Protein AF-A0A9Q1BQM6-F1 (afdb_monomer)

Nearest PDB structures (foldseek):
  7ak5-assembly1_a  TM=8.441E-01  e=2.578E-05  Mus musculus
  8q0f-assembly1_a  TM=8.482E-01  e=3.816E-05  Bos taurus
  8ues-assembly1_1a  TM=8.452E-01  e=1.160E-04  Sus scrofa
  8esz-assembly1_A1  TM=8.704E-01  e=4.018E-04  Drosophila melanogaster
  8ba0-assembly1_a  TM=8.509E-01  e=7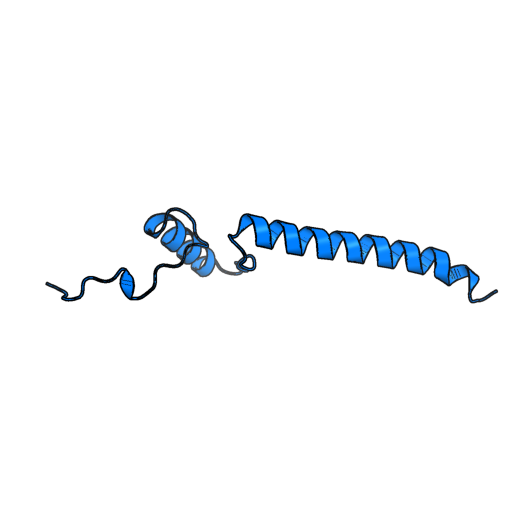.727E-04  Drosophila melanogaster

Mean predicted aligned error: 5.65 Å

pLDDT: mean 91.54, std 7.47, range [56.59, 97.88]

InterPro domains:
  IPR017384 NADH dehydrogenase [ubiquinone] (complex I), alpha subcomplex subunit 1 [PF15879] (2-56)
  IPR017384 NADH dehydrogenase [ubiquinone] (complex I), alpha subcomplex subunit 1 [PTHR17098] (1-68)

Sequence (72 aa):
MWYEILPGLGLMVGLITVSGAANYYLQKFRHGGKLERDIRSRFDWHLKKRDEKLAGQFYNVKGLEWLPEKSP

Radius of gyration: 20.96 Å; Cα contacts (8 Å, |Δi|>4): 31; chains: 1; bounding box: 52×22×60 Å

Organism: Holothuria leucospilota (NCBI:txid206669)

Solvent-accessible surface area (backbone atoms only — not comparable to full-atom values): 4427 Å² total; per-residue (Å²): 130,73,69,71,53,49,66,61,50,48,51,54,51,49,56,53,50,50,52,53,51,51,50,54,54,51,43,19,61,75,38,79,74,33,78,79,82,86,66,90,47,73,64,50,48,52,49,47,53,49,36,21,70,75,51,71,40,55,71,52,77,81,62,74,88,72,54,72,96,64,78,133

Secondary structure (DSSP, 8-state):
--GGGHHHHHHHHHHHHHHHHHHHHHHHHHTTTSPPPP--SHHHHHHHHHHHHHHSSTTS---GGGS-SS--

Foldseek 3Di:
DVCVCVVVVVVVCVVVVCVVVVVQVVQCVVLVNDHDDDDPDPVSVVLLVVCCVVPVHSSPDDDCVPPDPDDD

Structure (mmCIF, N/CA/C/O backbone):
data_AF-A0A9Q1BQM6-F1
#
_entry.id   AF-A0A9Q1BQM6-F1
#
loop_
_atom_site.group_PDB
_atom_site.id
_atom_site.type_symbol
_atom_site.label_atom_id
_atom_site.label_alt_id
_atom_site.label_comp_id
_atom_site.label_asym_id
_atom_site.label_entity_id
_atom_site.label_seq_id
_atom_site.pdbx_PDB_ins_code
_atom_site.Cartn_x
_atom_site.Cartn_y
_atom_site.Cartn_z
_atom_site.occupancy
_atom_site.B_iso_or_equiv
_atom_site.auth_seq_id
_atom_site.auth_comp_id
_atom_site.auth_asym_id
_atom_site.auth_atom_id
_atom_site.pdbx_PDB_model_num
ATOM 1 N N . MET A 1 1 ? 21.668 -6.628 -34.390 1.00 72.50 1 MET A N 1
ATOM 2 C CA . MET A 1 1 ? 22.645 -5.570 -34.075 1.00 72.50 1 MET A CA 1
ATOM 3 C C . MET A 1 1 ? 22.072 -4.481 -33.159 1.00 72.50 1 MET A C 1
ATOM 5 O O . MET A 1 1 ? 22.769 -4.106 -32.235 1.00 72.50 1 MET A O 1
ATOM 9 N N . TRP A 1 2 ? 20.823 -3.994 -33.312 1.00 84.50 2 TRP A N 1
ATOM 10 C CA . TRP A 1 2 ? 20.188 -3.158 -32.257 1.00 84.50 2 TRP A CA 1
ATOM 11 C C . TRP A 1 2 ? 19.128 -3.911 -31.438 1.00 84.50 2 TRP A C 1
ATOM 13 O O . TRP A 1 2 ? 19.010 -3.704 -30.238 1.00 84.50 2 TRP A O 1
ATOM 23 N N . TYR A 1 3 ? 18.419 -4.862 -32.053 1.00 90.50 3 TYR A N 1
ATOM 24 C CA . TYR A 1 3 ? 17.416 -5.710 -31.386 1.00 90.50 3 TYR A CA 1
ATOM 25 C C . TYR A 1 3 ? 18.010 -6.696 -30.368 1.00 90.50 3 TYR A C 1
ATOM 27 O O . TYR A 1 3 ? 17.284 -7.231 -29.541 1.00 90.50 3 TYR A O 1
ATOM 35 N N . GLU A 1 4 ? 19.322 -6.932 -30.401 1.00 93.69 4 GLU A N 1
ATOM 36 C CA . GLU A 1 4 ? 20.027 -7.830 -29.471 1.00 93.69 4 GLU A CA 1
ATOM 37 C C . GLU A 1 4 ? 19.996 -7.327 -28.020 1.00 93.69 4 GLU A C 1
ATOM 39 O O . GLU A 1 4 ? 20.197 -8.113 -27.099 1.00 93.69 4 GLU A O 1
ATOM 44 N N . ILE A 1 5 ? 19.680 -6.045 -27.795 1.00 93.69 5 ILE A N 1
ATOM 45 C CA . ILE A 1 5 ? 19.471 -5.498 -26.450 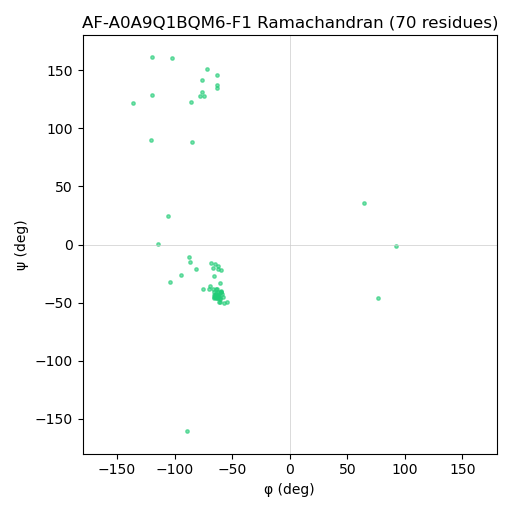1.00 93.69 5 ILE A CA 1
ATOM 46 C C . ILE A 1 5 ? 18.068 -5.787 -25.900 1.00 93.69 5 ILE A C 1
ATOM 48 O O . ILE A 1 5 ? 17.865 -5.765 -24.687 1.00 93.69 5 ILE A O 1
ATOM 52 N N . LEU A 1 6 ? 17.095 -6.075 -26.774 1.00 94.62 6 LEU A N 1
ATOM 53 C CA . LEU A 1 6 ? 15.696 -6.273 -26.388 1.00 94.62 6 LEU A CA 1
ATOM 54 C C . LEU A 1 6 ? 15.490 -7.481 -25.462 1.00 94.62 6 LEU A C 1
ATOM 56 O O . LEU A 1 6 ? 14.702 -7.341 -24.532 1.00 94.62 6 LEU A O 1
ATOM 60 N N . PRO A 1 7 ? 16.183 -8.628 -25.621 1.00 94.69 7 PRO A N 1
ATOM 61 C CA . PRO A 1 7 ? 16.088 -9.727 -24.661 1.00 94.69 7 PRO A CA 1
ATOM 62 C C . PRO A 1 7 ? 16.567 -9.335 -23.258 1.00 94.69 7 PRO A C 1
ATOM 64 O O . PRO A 1 7 ? 15.891 -9.626 -22.272 1.00 94.69 7 PRO A O 1
ATOM 67 N N . GLY A 1 8 ? 17.699 -8.627 -23.162 1.00 94.94 8 GLY A N 1
ATOM 68 C CA . GLY A 1 8 ? 18.232 -8.151 -21.882 1.00 94.94 8 GLY A CA 1
ATOM 69 C C . GLY A 1 8 ? 17.312 -7.121 -21.226 1.00 94.94 8 GLY A C 1
ATOM 70 O O . GLY A 1 8 ? 16.984 -7.237 -20.045 1.00 94.94 8 GLY A O 1
ATOM 71 N N . LEU A 1 9 ? 16.824 -6.158 -22.013 1.00 95.88 9 LEU A N 1
ATOM 72 C CA . LEU A 1 9 ? 15.851 -5.166 -21.561 1.00 95.88 9 LEU A CA 1
ATOM 73 C C . LEU A 1 9 ? 14.532 -5.824 -21.129 1.00 95.88 9 LEU A C 1
ATOM 75 O O . LEU A 1 9 ? 13.987 -5.485 -20.083 1.00 95.88 9 LEU A O 1
ATOM 79 N N . GLY A 1 10 ? 14.040 -6.791 -21.904 1.00 96.25 10 GLY A N 1
ATOM 80 C CA . GLY A 1 10 ? 12.805 -7.520 -21.631 1.00 96.25 10 GLY A CA 1
ATOM 81 C C . GLY A 1 10 ? 12.870 -8.304 -20.325 1.00 96.25 10 GLY A C 1
ATOM 82 O O . GLY A 1 10 ? 11.919 -8.265 -19.549 1.00 96.25 10 GLY A O 1
ATOM 83 N N . LEU A 1 11 ? 14.007 -8.943 -20.031 1.00 97.00 11 LEU A N 1
ATOM 84 C CA . LEU A 1 11 ? 14.231 -9.601 -18.742 1.00 97.00 11 LEU A CA 1
ATOM 85 C C . LEU A 1 11 ? 14.238 -8.605 -17.580 1.00 97.00 11 LEU A C 1
ATOM 87 O O . LEU A 1 11 ? 13.582 -8.854 -16.569 1.00 97.00 11 LEU A O 1
ATOM 91 N N . MET A 1 12 ? 14.926 -7.467 -17.716 1.00 96.81 12 MET A N 1
ATOM 92 C CA . MET A 1 12 ? 14.943 -6.450 -16.658 1.00 96.81 12 MET A CA 1
ATOM 93 C C . MET A 1 12 ? 13.548 -5.891 -16.378 1.00 96.81 12 MET A C 1
ATOM 95 O O . MET A 1 12 ? 13.116 -5.857 -15.225 1.00 96.81 12 MET A O 1
ATOM 99 N N . VAL A 1 13 ? 12.824 -5.492 -17.428 1.00 97.44 13 VAL A N 1
ATOM 100 C CA . VAL A 1 13 ? 11.453 -4.984 -17.300 1.00 97.44 13 VAL A CA 1
ATOM 101 C C . VAL A 1 13 ? 10.554 -6.060 -16.702 1.00 97.44 13 VAL A C 1
ATOM 103 O O . VAL A 1 13 ? 9.858 -5.789 -15.729 1.00 97.44 13 VAL A O 1
ATOM 106 N N . GLY A 1 14 ? 10.625 -7.292 -17.211 1.00 97.81 14 GLY A N 1
ATOM 107 C CA . GLY A 1 14 ? 9.838 -8.415 -16.713 1.00 97.81 14 GLY A CA 1
ATOM 108 C C . GLY A 1 14 ? 10.022 -8.636 -15.213 1.00 97.81 14 GLY A C 1
ATOM 109 O O . GLY A 1 14 ? 9.038 -8.692 -14.478 1.00 97.81 14 GLY A O 1
ATOM 110 N N . LEU A 1 15 ? 11.266 -8.686 -14.730 1.00 96.94 15 LEU A N 1
ATOM 111 C CA . LEU A 1 15 ? 11.549 -8.905 -13.309 1.00 96.94 15 LEU A CA 1
ATOM 112 C C . LEU A 1 15 ? 11.060 -7.747 -12.423 1.00 96.94 15 LEU A C 1
ATOM 114 O O . LEU A 1 15 ? 10.473 -7.992 -11.366 1.00 96.94 15 LEU A O 1
ATOM 118 N N . ILE A 1 16 ? 11.242 -6.495 -12.857 1.00 97.56 16 ILE A N 1
ATOM 119 C CA . ILE A 1 16 ? 10.766 -5.316 -12.115 1.00 97.56 16 ILE A CA 1
ATOM 120 C C . ILE A 1 16 ? 9.234 -5.294 -12.066 1.00 97.56 16 ILE A C 1
ATOM 122 O O . ILE A 1 16 ? 8.647 -5.101 -10.999 1.00 97.56 16 ILE A O 1
ATOM 126 N N . THR A 1 17 ? 8.572 -5.534 -13.200 1.00 97.62 17 THR A N 1
ATOM 127 C CA . THR A 1 17 ? 7.109 -5.542 -13.288 1.00 97.62 17 THR A CA 1
ATOM 128 C C . THR A 1 17 ? 6.505 -6.667 -12.455 1.00 97.62 17 THR A C 1
ATOM 130 O O . THR A 1 17 ? 5.543 -6.425 -11.726 1.00 97.62 17 THR A O 1
ATOM 133 N N . VAL A 1 18 ? 7.077 -7.875 -12.503 1.00 97.88 18 VAL A N 1
ATOM 134 C CA . VAL A 1 18 ? 6.607 -9.014 -11.700 1.00 97.88 18 VAL A CA 1
ATOM 135 C C . VAL A 1 18 ? 6.734 -8.715 -10.209 1.00 97.88 18 VAL A C 1
ATOM 137 O O . VAL A 1 18 ? 5.780 -8.945 -9.471 1.00 97.88 18 VAL A O 1
ATOM 140 N N . SER A 1 19 ? 7.857 -8.143 -9.767 1.00 96.25 19 SER A N 1
ATOM 141 C CA . SER A 1 19 ? 8.046 -7.752 -8.365 1.00 96.25 19 SER A CA 1
ATOM 142 C C . SER A 1 19 ? 7.015 -6.708 -7.911 1.00 96.25 19 SER A C 1
ATOM 144 O O . SER A 1 19 ? 6.364 -6.878 -6.876 1.00 96.25 19 SER A O 1
ATOM 146 N N . GLY A 1 20 ? 6.787 -5.664 -8.717 1.00 96.00 20 GLY A N 1
ATOM 147 C CA . GLY A 1 20 ? 5.793 -4.627 -8.422 1.00 96.00 20 GLY A CA 1
ATOM 148 C C . GLY A 1 20 ? 4.362 -5.169 -8.364 1.00 96.00 20 GLY A C 1
ATOM 149 O O . GLY A 1 20 ? 3.628 -4.886 -7.415 1.00 96.00 20 GLY A O 1
ATOM 150 N N . ALA A 1 21 ? 3.979 -5.998 -9.339 1.00 97.06 21 ALA A N 1
ATOM 151 C CA . ALA A 1 21 ? 2.664 -6.628 -9.383 1.00 97.06 21 ALA A CA 1
ATOM 152 C C . ALA A 1 21 ? 2.458 -7.589 -8.204 1.00 97.06 21 ALA A C 1
ATOM 154 O O . ALA A 1 21 ? 1.433 -7.520 -7.525 1.00 97.06 21 ALA A O 1
ATOM 155 N N . ALA A 1 22 ? 3.441 -8.444 -7.914 1.00 96.94 22 ALA A N 1
ATOM 156 C CA . ALA A 1 22 ? 3.382 -9.370 -6.788 1.00 96.94 22 ALA A CA 1
ATOM 157 C C . ALA A 1 22 ? 3.192 -8.623 -5.461 1.00 96.94 22 ALA A C 1
ATOM 159 O O . ALA A 1 22 ? 2.319 -8.985 -4.671 1.00 96.94 22 ALA A O 1
ATOM 160 N N . ASN A 1 23 ? 3.946 -7.543 -5.240 1.00 96.38 23 ASN A N 1
ATOM 161 C CA . ASN A 1 23 ? 3.830 -6.738 -4.028 1.00 96.38 23 ASN A CA 1
ATOM 162 C C . ASN A 1 23 ? 2.451 -6.059 -3.913 1.00 96.38 23 ASN A C 1
ATOM 164 O O . ASN A 1 23 ? 1.841 -6.085 -2.844 1.00 96.38 23 ASN A O 1
ATOM 168 N N . TYR A 1 24 ? 1.918 -5.526 -5.018 1.00 96.06 24 TYR A N 1
ATOM 169 C CA . TYR A 1 24 ? 0.570 -4.950 -5.062 1.00 96.06 24 TYR A CA 1
ATOM 170 C C . TYR A 1 24 ? -0.502 -5.960 -4.628 1.00 96.06 24 TYR A C 1
ATOM 172 O O . TYR A 1 24 ? -1.314 -5.670 -3.745 1.00 96.06 24 TYR A O 1
ATOM 180 N N . TYR A 1 25 ? -0.492 -7.164 -5.209 1.00 96.25 25 TYR A N 1
ATOM 181 C CA . TYR A 1 25 ? -1.466 -8.200 -4.863 1.00 96.25 25 TYR A CA 1
ATOM 182 C C . TYR A 1 25 ? -1.286 -8.705 -3.430 1.00 96.25 25 TYR A C 1
ATOM 184 O O . TYR A 1 25 ? -2.278 -8.911 -2.729 1.00 96.25 25 TYR A O 1
ATOM 192 N N . LEU A 1 26 ? -0.043 -8.848 -2.965 1.00 96.38 26 LEU A N 1
ATOM 193 C CA . LEU A 1 26 ? 0.253 -9.288 -1.604 1.00 96.38 26 LEU A CA 1
ATOM 194 C C . LEU A 1 26 ? -0.235 -8.283 -0.550 1.00 96.38 26 LEU A C 1
ATOM 196 O O . LEU A 1 26 ? -0.866 -8.679 0.432 1.00 96.38 26 LEU A O 1
ATOM 200 N N . GLN A 1 27 ? 0.016 -6.988 -0.751 1.00 95.38 27 GLN A N 1
ATOM 201 C CA . GLN A 1 27 ? -0.483 -5.936 0.142 1.00 95.38 27 GLN A CA 1
ATOM 202 C C . GLN A 1 27 ? -2.010 -5.897 0.147 1.00 95.38 27 GLN A C 1
ATOM 204 O O . GLN A 1 27 ? -2.630 -5.867 1.211 1.00 95.38 27 GLN A O 1
ATOM 209 N N . LYS A 1 28 ? -2.625 -5.984 -1.037 1.00 95.06 28 LYS A N 1
ATOM 210 C CA . LYS A 1 28 ? -4.082 -6.019 -1.171 1.00 95.06 28 LYS A CA 1
ATOM 211 C C . LYS A 1 28 ? -4.688 -7.214 -0.435 1.00 95.06 28 LYS A C 1
ATOM 213 O O . LYS A 1 28 ? -5.695 -7.059 0.251 1.00 95.06 28 LYS A O 1
ATOM 218 N N . PHE A 1 29 ? -4.054 -8.383 -0.513 1.00 94.56 29 PHE A N 1
ATOM 219 C CA . PHE A 1 29 ? -4.461 -9.570 0.236 1.00 94.56 29 PHE A CA 1
ATOM 220 C C . PHE A 1 29 ? -4.346 -9.359 1.755 1.00 94.56 29 PHE A C 1
ATOM 222 O O . PHE A 1 29 ? -5.293 -9.629 2.491 1.00 94.56 29 PHE A O 1
ATOM 229 N N . ARG A 1 30 ? -3.230 -8.793 2.234 1.00 92.56 30 ARG A N 1
ATOM 230 C CA . ARG A 1 30 ? -2.997 -8.532 3.667 1.00 92.56 30 ARG A CA 1
ATOM 231 C C . ARG A 1 30 ? -3.954 -7.491 4.268 1.00 92.56 30 ARG A C 1
ATOM 233 O O . ARG A 1 30 ? -4.204 -7.519 5.472 1.00 92.56 30 ARG A O 1
ATOM 240 N N . HIS A 1 31 ? -4.476 -6.570 3.461 1.00 93.12 31 HIS A N 1
ATOM 241 C CA . HIS A 1 31 ? -5.346 -5.473 3.906 1.00 93.12 31 HIS A CA 1
ATOM 242 C C . HIS A 1 31 ? -6.824 -5.671 3.552 1.00 93.12 31 HIS A C 1
ATOM 244 O O . HIS A 1 31 ? -7.573 -4.700 3.429 1.00 93.12 31 HIS A O 1
ATOM 250 N N . GLY A 1 32 ? -7.257 -6.923 3.371 1.00 91.00 32 GLY A N 1
ATOM 251 C CA . GLY A 1 32 ? -8.668 -7.248 3.145 1.00 91.00 32 GLY A CA 1
ATOM 252 C C . GLY A 1 32 ? -9.219 -6.676 1.836 1.00 91.00 32 GLY A C 1
ATOM 253 O O . GLY A 1 32 ? -10.359 -6.226 1.785 1.00 91.00 32 GLY A O 1
ATOM 254 N N . GLY A 1 33 ? -8.395 -6.630 0.789 1.00 92.19 33 GLY A N 1
ATOM 255 C CA . GLY A 1 33 ? -8.773 -6.124 -0.530 1.00 92.19 33 GLY A CA 1
ATOM 256 C C . GLY A 1 33 ? -8.485 -4.638 -0.760 1.00 92.19 33 GLY A C 1
ATOM 257 O O . GLY A 1 33 ? -8.734 -4.144 -1.860 1.00 92.19 33 GLY A O 1
ATOM 258 N N . LYS A 1 34 ? -7.953 -3.922 0.238 1.00 92.38 34 LYS A N 1
ATOM 259 C CA . LYS A 1 34 ? -7.670 -2.479 0.173 1.00 92.38 34 LYS A CA 1
ATOM 260 C C . LYS A 1 34 ? -6.183 -2.208 -0.061 1.00 92.38 34 LYS A C 1
ATOM 262 O O . LYS A 1 34 ? -5.344 -3.072 0.165 1.00 92.38 34 LYS A O 1
ATOM 26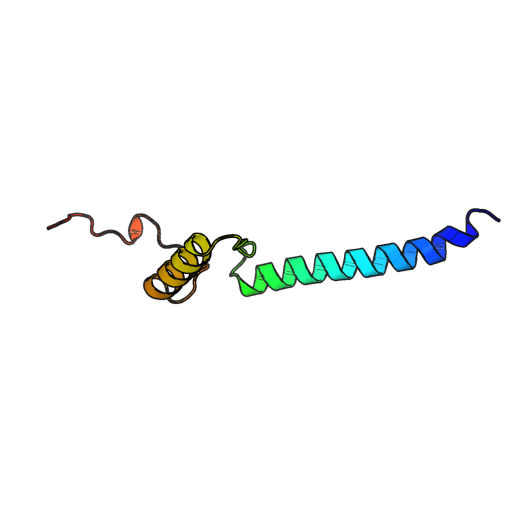7 N N . LEU A 1 35 ? -5.859 -1.004 -0.522 1.00 93.19 35 LEU A N 1
ATOM 268 C CA . LEU A 1 35 ? -4.468 -0.563 -0.649 1.00 93.19 35 LEU A CA 1
ATOM 269 C C . LEU A 1 35 ? -3.863 -0.288 0.734 1.00 93.19 35 LEU A C 1
ATOM 271 O O . LEU A 1 35 ? -4.580 0.094 1.664 1.00 93.19 35 LEU A O 1
ATOM 275 N N . GLU A 1 36 ? -2.549 -0.466 0.864 1.00 91.81 36 GLU A N 1
ATOM 276 C CA . GLU A 1 36 ? -1.830 -0.045 2.064 1.00 91.81 36 GLU A CA 1
ATOM 277 C C . GLU A 1 36 ? -1.925 1.482 2.225 1.00 91.81 36 GLU A C 1
ATOM 279 O O . GLU A 1 36 ? -1.836 2.235 1.254 1.00 91.81 36 GLU A O 1
ATOM 284 N N . ARG A 1 37 ? -2.159 1.953 3.457 1.00 91.00 37 ARG A N 1
ATOM 285 C CA . ARG A 1 37 ? -2.208 3.394 3.750 1.00 91.00 37 ARG A CA 1
ATOM 286 C C . ARG A 1 37 ? -0.790 3.950 3.785 1.00 91.00 37 ARG A C 1
ATOM 288 O O . ARG A 1 37 ? 0.050 3.422 4.509 1.00 91.00 37 ARG A O 1
ATOM 295 N N . ASP A 1 38 ? -0.579 5.054 3.082 1.00 93.75 38 ASP A N 1
ATOM 296 C CA . ASP A 1 38 ? 0.645 5.846 3.168 1.00 93.75 38 ASP A CA 1
ATOM 297 C C . ASP A 1 38 ? 0.665 6.634 4.490 1.00 93.75 38 ASP A C 1
ATOM 299 O O . ASP A 1 38 ? -0.308 7.306 4.836 1.00 93.75 38 ASP A O 1
ATOM 303 N N . ILE A 1 39 ? 1.746 6.510 5.260 1.00 95.12 39 ILE A N 1
ATOM 304 C CA . ILE A 1 39 ? 1.890 7.098 6.598 1.00 95.12 39 ILE A CA 1
ATOM 305 C C . ILE A 1 39 ? 3.093 8.029 6.552 1.00 95.12 39 ILE A C 1
ATOM 307 O O . ILE A 1 39 ? 4.224 7.614 6.806 1.00 95.12 39 ILE A O 1
ATOM 311 N N . ARG A 1 40 ? 2.848 9.296 6.215 1.00 95.50 40 ARG A N 1
ATOM 312 C C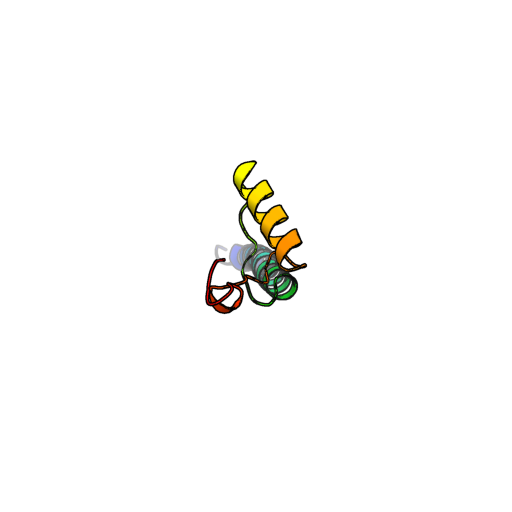A . ARG A 1 40 ? 3.916 10.294 6.051 1.00 95.50 40 ARG A CA 1
ATOM 313 C C . ARG A 1 40 ? 4.158 11.104 7.314 1.00 95.50 40 ARG A C 1
ATOM 315 O O . ARG A 1 40 ? 5.259 11.604 7.523 1.00 95.50 40 ARG A O 1
ATOM 322 N N . SER A 1 41 ? 3.138 11.244 8.157 1.00 96.81 41 SER A N 1
ATOM 323 C CA . SER A 1 41 ? 3.197 12.044 9.377 1.00 96.81 41 SER A CA 1
ATOM 324 C C . SER A 1 41 ? 2.941 11.217 10.639 1.00 96.81 41 SER A C 1
ATOM 326 O O . SER A 1 41 ? 2.343 10.139 10.616 1.00 96.81 41 SER A O 1
ATOM 328 N N . ARG A 1 42 ? 3.348 11.764 11.795 1.00 96.56 42 ARG A N 1
ATOM 329 C CA . ARG A 1 42 ? 3.002 11.186 13.106 1.00 96.56 42 ARG A CA 1
ATOM 330 C C . ARG A 1 42 ? 1.490 11.140 13.324 1.00 96.56 42 ARG A C 1
ATOM 332 O O . ARG A 1 42 ? 0.992 10.208 13.948 1.00 96.56 42 ARG A O 1
ATOM 339 N N . PHE A 1 43 ? 0.762 12.117 12.787 1.00 96.31 43 PHE A N 1
ATOM 340 C CA . PHE A 1 43 ? -0.692 12.159 12.877 1.00 96.31 43 PHE A CA 1
ATOM 341 C C . PHE A 1 43 ? -1.339 10.982 12.133 1.00 96.31 43 PHE A C 1
ATOM 343 O O . PHE A 1 43 ? -2.194 10.308 12.703 1.00 96.31 43 PHE A O 1
ATOM 350 N N . ASP A 1 44 ? -0.854 10.650 10.932 1.00 95.88 44 ASP A N 1
ATOM 351 C CA . ASP A 1 44 ? -1.339 9.492 10.163 1.00 95.88 44 ASP A CA 1
ATOM 352 C C . ASP A 1 44 ? -1.134 8.180 10.929 1.00 95.88 44 ASP A C 1
ATOM 354 O O . ASP A 1 44 ? -2.009 7.310 10.958 1.00 95.88 44 ASP A O 1
ATOM 358 N N . TRP A 1 45 ? 0.007 8.048 11.612 1.00 95.31 45 TRP A N 1
ATOM 359 C CA . TRP A 1 45 ? 0.286 6.884 12.447 1.00 95.31 45 TRP A CA 1
ATOM 360 C C . TRP A 1 45 ? -0.655 6.808 13.653 1.00 95.31 45 TRP A C 1
ATOM 362 O O . TRP A 1 45 ? -1.203 5.741 13.942 1.00 95.31 45 TRP A O 1
ATOM 372 N N . HIS A 1 46 ? -0.894 7.938 14.328 1.00 96.19 46 HIS A N 1
ATOM 373 C CA . HIS A 1 46 ? -1.854 8.007 15.430 1.00 96.19 46 HIS A CA 1
ATOM 374 C C . HIS A 1 46 ? -3.269 7.629 14.976 1.00 96.19 46 HIS A C 1
ATOM 376 O O . HIS A 1 46 ? -3.938 6.865 15.674 1.00 96.19 46 HIS A O 1
ATOM 382 N N . LEU A 1 47 ? -3.705 8.078 13.794 1.00 94.62 47 LEU A N 1
ATOM 383 C CA . LEU A 1 47 ? -4.991 7.687 13.212 1.00 94.62 47 LEU A CA 1
ATOM 384 C C . LEU A 1 47 ? -5.048 6.190 12.883 1.00 94.62 47 LEU A C 1
ATOM 386 O O . LEU A 1 47 ? -6.015 5.530 13.258 1.00 94.62 47 LEU A O 1
ATOM 390 N N . LYS A 1 48 ? -4.002 5.615 12.274 1.00 93.94 48 LYS A N 1
ATOM 391 C CA . LYS A 1 48 ? -3.940 4.165 12.011 1.00 93.94 48 LYS A CA 1
ATOM 392 C C . LYS A 1 48 ? -4.047 3.353 13.303 1.00 93.94 48 LYS A C 1
ATOM 394 O O . LYS A 1 48 ? -4.769 2.360 13.341 1.00 93.94 48 LYS A O 1
ATOM 399 N N . LYS A 1 49 ? -3.364 3.784 14.368 1.00 94.69 49 LYS A N 1
ATOM 400 C CA . LYS A 1 49 ? -3.432 3.139 15.688 1.00 94.69 49 LYS A CA 1
ATOM 401 C C . LYS A 1 49 ? -4.782 3.310 16.370 1.00 94.69 49 LYS A C 1
ATOM 403 O O . LYS A 1 49 ? -5.235 2.384 17.039 1.00 94.69 49 LYS A O 1
ATOM 408 N N . ARG A 1 50 ? -5.437 4.460 16.204 1.00 93.69 50 ARG A N 1
ATOM 409 C CA . ARG A 1 50 ? -6.816 4.667 16.660 1.00 93.69 50 ARG A CA 1
ATOM 410 C C . ARG A 1 50 ? -7.760 3.682 15.971 1.00 93.69 50 ARG A C 1
ATOM 412 O O . ARG A 1 50 ? -8.523 3.008 16.654 1.00 93.69 50 ARG A O 1
ATOM 419 N N . ASP A 1 51 ? -7.672 3.574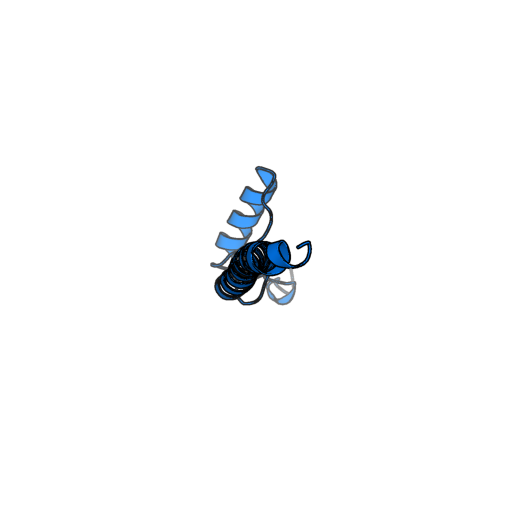 14.647 1.00 92.81 51 ASP A N 1
ATOM 420 C CA . ASP A 1 51 ? -8.525 2.684 13.855 1.00 92.81 51 ASP A CA 1
ATOM 421 C C . ASP A 1 51 ? -8.270 1.202 14.219 1.00 92.81 51 ASP A C 1
ATOM 423 O O . ASP A 1 51 ? -9.215 0.431 14.372 1.00 92.81 51 ASP A O 1
ATOM 427 N N . GLU A 1 52 ? -7.010 0.813 14.466 1.00 92.88 52 GLU A N 1
ATOM 428 C CA . GLU A 1 52 ? -6.640 -0.520 14.975 1.00 92.88 52 GLU A CA 1
ATOM 429 C C . GLU A 1 52 ? -7.272 -0.817 16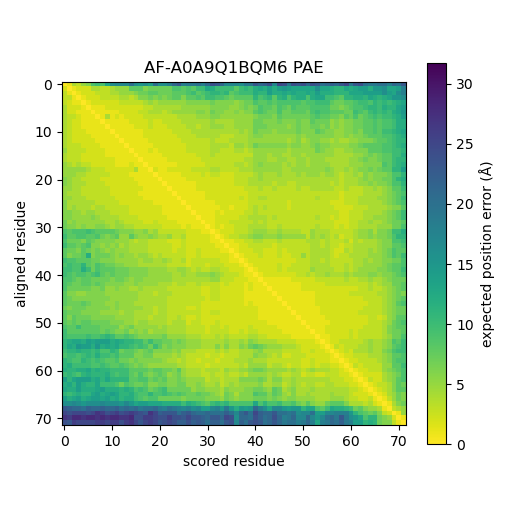.346 1.00 92.88 52 GLU A C 1
ATOM 431 O O . GLU A 1 52 ? -7.778 -1.912 16.562 1.00 92.88 52 GLU A O 1
ATOM 436 N N . LYS A 1 53 ? -7.318 0.159 17.262 1.00 92.19 53 LYS A N 1
ATOM 437 C CA . LYS A 1 53 ? -7.964 -0.016 18.576 1.00 92.19 53 LYS A CA 1
ATOM 438 C C . LYS A 1 53 ? -9.488 -0.121 18.487 1.00 92.19 53 LYS A C 1
ATOM 440 O O . LYS A 1 53 ? -10.075 -0.889 19.239 1.00 92.19 53 LYS A O 1
ATOM 445 N N . LEU A 1 54 ? -10.125 0.647 17.601 1.00 90.81 54 LEU A N 1
ATOM 446 C CA . LEU A 1 54 ? -11.589 0.672 17.465 1.00 90.81 54 LEU A CA 1
ATOM 447 C C . LEU A 1 54 ? -12.135 -0.568 16.745 1.00 90.81 54 LEU A C 1
ATOM 449 O O . LEU A 1 54 ? -13.198 -1.070 17.102 1.00 90.81 54 LEU A O 1
ATOM 453 N N . ALA A 1 55 ? -11.428 -1.056 15.723 1.00 88.75 55 ALA A N 1
ATOM 454 C CA . ALA A 1 55 ? -11.906 -2.132 14.854 1.00 88.75 55 ALA A CA 1
ATOM 455 C C . ALA A 1 55 ? -11.095 -3.437 14.949 1.00 88.75 55 ALA A C 1
ATOM 457 O O . ALA A 1 55 ? -11.383 -4.388 14.220 1.00 88.75 55 ALA A O 1
ATOM 458 N N . GLY A 1 56 ? -10.062 -3.486 15.796 1.00 89.25 56 GLY A N 1
ATOM 459 C CA . GLY A 1 56 ? -9.096 -4.585 15.914 1.00 89.25 56 GLY A CA 1
ATOM 460 C C . GLY A 1 56 ? -8.056 -4.594 14.788 1.00 89.25 56 GLY A C 1
ATOM 461 O O . GLY A 1 56 ? -6.861 -4.718 15.036 1.00 89.25 56 GLY A O 1
ATOM 462 N N . GLN A 1 57 ? -8.496 -4.421 13.540 1.00 89.69 57 GLN A N 1
ATOM 463 C CA . GLN A 1 57 ? -7.638 -4.323 12.358 1.00 89.69 57 GLN A CA 1
ATOM 464 C C . GLN A 1 57 ? -7.839 -2.972 11.670 1.00 89.69 57 GLN A C 1
ATOM 466 O O . GLN A 1 57 ? -8.958 -2.607 11.321 1.00 89.69 57 GLN A O 1
ATOM 471 N N . PHE A 1 58 ? -6.751 -2.245 11.403 1.00 87.50 58 PHE A N 1
ATOM 472 C CA . PHE A 1 58 ? -6.813 -0.865 10.890 1.00 87.50 58 PHE A CA 1
ATOM 473 C C . PHE A 1 58 ? -7.485 -0.702 9.515 1.00 87.50 58 PHE A C 1
ATOM 475 O O . PHE A 1 58 ? -7.881 0.403 9.151 1.00 87.50 58 PHE A O 1
ATOM 482 N N . TYR A 1 59 ? -7.565 -1.763 8.708 1.00 89.00 59 TYR A N 1
ATOM 483 C CA . TYR A 1 59 ? -8.210 -1.722 7.390 1.00 89.00 59 TYR A CA 1
ATOM 484 C C . TYR A 1 59 ? -9.718 -2.011 7.461 1.00 89.00 59 TYR A C 1
ATOM 486 O O . TYR A 1 59 ? -10.436 -1.791 6.478 1.00 89.00 59 TYR A O 1
ATOM 494 N N . ASN A 1 60 ? -10.217 -2.466 8.613 1.00 90.12 60 ASN A N 1
ATOM 495 C CA . ASN A 1 60 ? -11.636 -2.654 8.871 1.00 90.12 60 ASN A CA 1
ATOM 496 C C . ASN A 1 60 ? -12.245 -1.325 9.344 1.00 90.12 60 ASN A C 1
ATOM 498 O O . ASN A 1 60 ? -12.245 -1.002 10.527 1.00 90.12 60 ASN A O 1
ATOM 502 N N . VAL A 1 61 ? -12.697 -0.507 8.396 1.00 86.06 61 VAL A N 1
ATOM 503 C CA . VAL A 1 61 ? -13.237 0.827 8.690 1.00 86.06 61 VAL A CA 1
ATOM 504 C C . VAL A 1 61 ? -14.657 0.682 9.228 1.00 86.06 61 VAL A C 1
ATOM 506 O O . VAL A 1 61 ? -15.482 0.036 8.589 1.00 86.06 61 VAL A O 1
ATOM 509 N N . LYS A 1 62 ? -14.929 1.294 10.383 1.00 88.94 62 LYS A N 1
ATOM 510 C CA . LYS A 1 62 ? -16.280 1.436 10.938 1.00 88.94 62 LYS A CA 1
ATOM 511 C C . LYS A 1 62 ? -16.927 2.686 10.350 1.00 88.94 62 LYS A C 1
ATOM 513 O O . LYS A 1 62 ? -16.342 3.765 10.451 1.00 88.94 62 LYS A O 1
ATOM 518 N N . GLY A 1 63 ? -18.079 2.536 9.707 1.00 88.12 63 GLY A N 1
ATOM 519 C CA . GLY A 1 63 ? -18.876 3.652 9.214 1.00 88.12 63 GLY A CA 1
ATOM 520 C C . GLY A 1 63 ? -19.868 4.163 10.259 1.00 88.12 63 GLY A C 1
ATOM 521 O O . GLY A 1 63 ? -19.715 3.935 11.463 1.00 88.12 63 GLY A O 1
ATOM 522 N N . LEU A 1 64 ? -20.893 4.877 9.787 1.00 88.69 64 LEU A N 1
ATOM 523 C CA . LEU A 1 64 ? -21.941 5.442 10.644 1.00 88.69 64 LEU A CA 1
ATOM 524 C C . LEU A 1 64 ? -22.813 4.366 11.299 1.00 88.69 64 LEU A C 1
ATOM 526 O O . LEU A 1 64 ? -23.414 4.632 12.331 1.00 88.69 64 LEU A O 1
ATOM 530 N N . GLU A 1 65 ? -22.834 3.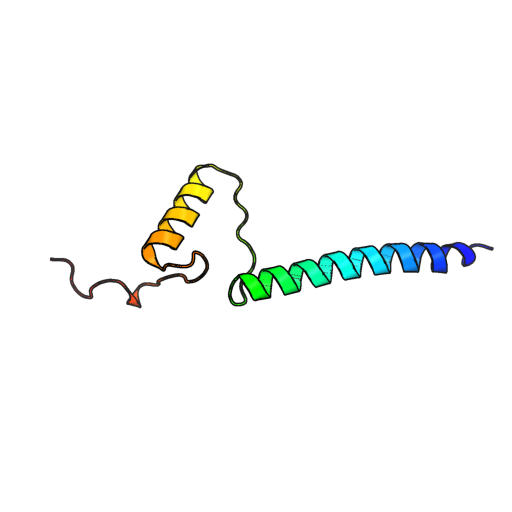151 10.755 1.00 88.38 65 GLU A N 1
ATOM 531 C CA . GLU A 1 65 ? -23.546 2.005 11.32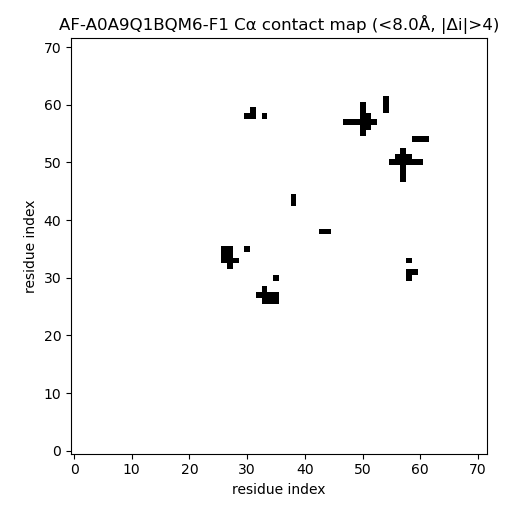1 1.00 88.38 65 GLU A CA 1
ATOM 532 C C . GLU A 1 65 ? -23.041 1.592 12.711 1.00 88.38 65 GLU A C 1
ATOM 534 O O . GLU A 1 65 ? -23.729 0.876 13.432 1.00 88.38 65 GLU A O 1
ATOM 539 N N . TRP A 1 66 ? -21.834 2.022 13.090 1.00 86.12 66 TRP A N 1
ATOM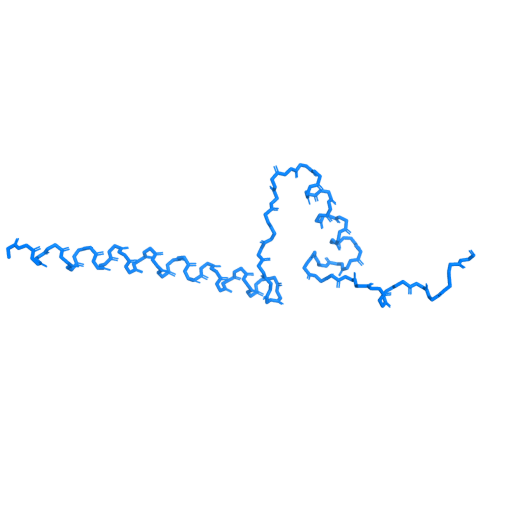 540 C CA . TRP A 1 66 ? -21.279 1.767 14.418 1.00 86.12 66 TRP A CA 1
ATOM 541 C C . TRP A 1 66 ? -21.700 2.815 15.456 1.00 86.12 66 TRP A C 1
ATOM 543 O O . TRP A 1 66 ? -21.523 2.600 16.655 1.00 86.12 66 TRP A O 1
ATOM 553 N N . LEU A 1 67 ? -22.231 3.958 15.019 1.00 85.75 67 LEU A N 1
ATOM 554 C CA . LEU A 1 67 ? -22.651 5.009 15.934 1.00 85.75 67 LEU A CA 1
ATOM 555 C C . LEU A 1 67 ? -23.979 4.630 16.604 1.00 85.75 67 LEU A C 1
ATOM 557 O O . LEU A 1 67 ? -24.863 4.076 15.949 1.00 85.75 67 LEU A O 1
ATOM 561 N N . PRO A 1 68 ? -24.155 4.948 17.896 1.00 85.19 68 PRO A N 1
ATOM 562 C CA . PRO A 1 68 ? -25.459 4.833 18.526 1.00 85.19 68 PRO A CA 1
ATOM 563 C C . PRO A 1 68 ? -26.439 5.802 17.849 1.00 85.19 68 PRO A C 1
ATOM 565 O O . PRO A 1 68 ? -26.116 6.970 17.638 1.00 85.19 68 PRO A O 1
ATOM 568 N N . GLU A 1 69 ? -27.648 5.327 17.538 1.00 78.00 69 GLU A N 1
ATOM 569 C CA . GLU A 1 69 ? -28.707 6.105 16.866 1.00 78.00 69 GLU A CA 1
ATOM 570 C C . GLU A 1 69 ? -29.121 7.358 17.658 1.00 78.00 69 GLU A C 1
ATOM 572 O O . GLU A 1 69 ? -29.614 8.337 17.098 1.00 78.00 69 GLU A O 1
ATOM 577 N N . LYS A 1 70 ? -28.863 7.357 18.968 1.00 68.44 70 LYS A N 1
ATOM 578 C CA . LYS A 1 70 ? -29.093 8.490 19.855 1.00 68.44 70 LYS A CA 1
ATOM 579 C C . LYS A 1 70 ? -27.892 8.664 20.781 1.00 68.44 70 LYS A C 1
ATOM 581 O O . LYS A 1 70 ? -27.537 7.742 21.517 1.00 68.44 70 LYS A O 1
ATOM 586 N N . SER A 1 71 ? -27.264 9.838 20.736 1.00 56.59 71 SER A N 1
ATOM 587 C CA . SER A 1 71 ? -26.358 10.272 21.802 1.00 56.59 71 SER A CA 1
ATOM 588 C C . SER A 1 71 ? -27.160 10.426 23.102 1.00 56.59 71 SER A C 1
ATOM 590 O O . SER A 1 71 ? -28.335 10.794 23.012 1.00 56.59 71 SER A O 1
ATOM 592 N N . PRO A 1 72 ? -26.577 10.139 24.281 1.00 65.69 72 PRO A N 1
ATOM 593 C CA . PRO A 1 72 ? -27.235 10.438 25.552 1.00 65.69 72 PRO A CA 1
ATOM 594 C C . PRO A 1 72 ? -27.654 11.911 25.644 1.00 65.69 72 PRO A C 1
ATOM 596 O O . PRO A 1 72 ? -26.962 12.765 25.037 1.00 65.69 72 PRO A O 1
#